Protein AF-A0A1B1AKN6-F1 (afdb_monomer)

Solvent-accessible surface area (backbone atoms only — not comparable to full-atom values): 3707 Å² total; per-residue (Å²): 108,62,94,67,87,44,87,35,75,30,77,47,68,62,62,84,82,40,66,65,60,54,50,53,45,46,69,64,7,62,42,75,89,34,41,42,83,18,78,48,73,67,49,43,52,50,51,53,51,52,52,53,48,55,57,51,50,69,70,65,74,123

Sequence (62 aa):
MKNRDIIVYTVGFHIDNDATALSVFRQCATDESHFYLADDRTTLQAAFQQIGQSISQLRITH

Mean predicted aligned error: 5.16 Å

Radius of gyration: 12.79 Å; Cα contacts (8 Å, |Δi|>4): 64; chains: 1; bounding box: 33×21×32 Å

Structure (mmCIF, N/CA/C/O backbone):
data_AF-A0A1B1AKN6-F1
#
_entry.id   AF-A0A1B1AKN6-F1
#
loop_
_atom_site.group_PDB
_atom_site.id
_atom_site.type_symbol
_atom_site.label_atom_id
_atom_site.label_alt_id
_atom_site.label_comp_id
_atom_site.label_asym_id
_atom_site.label_entity_id
_atom_site.label_seq_id
_atom_site.pdbx_PDB_ins_code
_atom_site.Cartn_x
_atom_site.Cartn_y
_atom_site.Cartn_z
_atom_site.occupancy
_atom_site.B_iso_or_equiv
_atom_site.auth_seq_id
_atom_site.auth_comp_id
_atom_site.auth_asym_id
_atom_site.auth_atom_id
_atom_site.pdbx_PDB_model_num
ATOM 1 N N . MET A 1 1 ? -1.785 12.953 8.330 1.00 61.97 1 MET A N 1
ATOM 2 C CA . MET A 1 1 ? -2.997 12.112 8.173 1.00 61.97 1 MET A CA 1
ATOM 3 C C . MET A 1 1 ? -3.017 10.965 9.177 1.00 61.97 1 MET A C 1
ATOM 5 O O . MET A 1 1 ? -4.006 10.854 9.881 1.00 61.97 1 MET A O 1
ATOM 9 N N . LYS A 1 2 ? -1.924 10.206 9.335 1.00 66.81 2 LYS A N 1
ATOM 10 C CA . LYS A 1 2 ? -1.819 9.071 10.275 1.00 66.81 2 LYS A CA 1
ATOM 11 C C . LYS A 1 2 ? -2.119 9.406 11.752 1.00 66.81 2 LYS A C 1
ATOM 13 O O . LYS A 1 2 ? -2.776 8.633 12.425 1.00 66.81 2 LYS A O 1
ATOM 18 N N . ASN A 1 3 ? -1.749 10.595 12.235 1.00 67.38 3 ASN A N 1
ATOM 19 C CA . ASN A 1 3 ? -1.999 11.046 13.621 1.00 67.38 3 ASN A CA 1
ATOM 20 C C . ASN A 1 3 ? -3.452 11.475 13.928 1.00 67.38 3 ASN A C 1
ATOM 22 O O . ASN A 1 3 ? -3.679 12.187 14.902 1.00 67.38 3 ASN A O 1
ATOM 26 N N . ARG A 1 4 ? -4.422 11.143 13.072 1.00 79.88 4 ARG A N 1
ATOM 27 C CA . ARG A 1 4 ? -5.838 11.518 13.250 1.00 79.88 4 ARG A CA 1
ATOM 28 C C . ARG A 1 4 ? -6.761 10.299 13.338 1.00 79.88 4 ARG A C 1
ATOM 30 O O . ARG A 1 4 ? -7.922 10.423 12.969 1.00 79.88 4 ARG A O 1
ATOM 37 N N . ASP A 1 5 ? -6.224 9.139 13.725 1.00 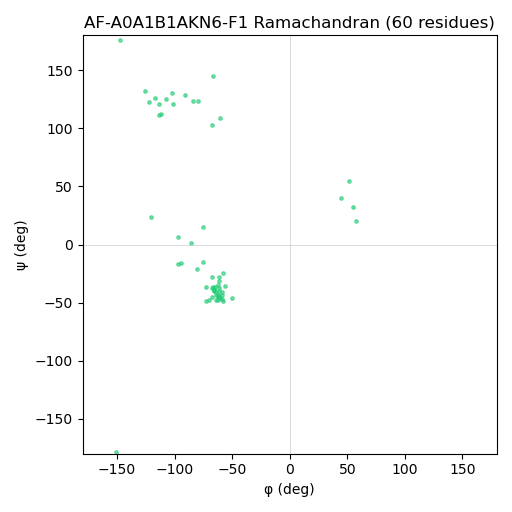81.81 5 ASP A N 1
ATOM 38 C CA . ASP A 1 5 ? -6.929 7.845 13.698 1.00 81.81 5 ASP A CA 1
ATOM 39 C C . ASP A 1 5 ? -7.494 7.491 12.307 1.00 81.81 5 ASP A C 1
ATOM 41 O O . ASP A 1 5 ? -8.530 6.848 12.166 1.00 81.81 5 ASP A O 1
ATOM 45 N N . ILE A 1 6 ? -6.804 7.931 11.247 1.00 87.19 6 ILE A N 1
ATOM 46 C CA . ILE A 1 6 ? -7.170 7.641 9.856 1.00 87.19 6 ILE A CA 1
ATOM 47 C C . ILE A 1 6 ? -6.273 6.520 9.338 1.00 87.19 6 ILE A C 1
ATOM 49 O O . ILE A 1 6 ? -5.050 6.680 9.270 1.00 87.19 6 ILE A O 1
ATOM 53 N N . ILE A 1 7 ? -6.894 5.421 8.911 1.00 90.06 7 ILE A N 1
ATOM 54 C CA . ILE A 1 7 ? -6.224 4.340 8.189 1.00 90.06 7 ILE A CA 1
ATOM 55 C C . ILE A 1 7 ? -6.066 4.748 6.717 1.00 90.06 7 ILE A C 1
ATOM 57 O O . ILE A 1 7 ? -7.042 5.074 6.042 1.00 90.06 7 ILE A O 1
ATOM 61 N N . VAL A 1 8 ? -4.830 4.745 6.222 1.00 91.88 8 VAL A N 1
ATOM 62 C CA . VAL A 1 8 ? -4.453 5.082 4.850 1.00 91.88 8 VAL A CA 1
ATOM 63 C C . VAL A 1 8 ? -3.964 3.816 4.162 1.00 91.88 8 VAL A C 1
ATOM 65 O O . VAL A 1 8 ? -2.906 3.288 4.501 1.00 91.88 8 VAL A O 1
ATOM 68 N N . TYR A 1 9 ? -4.737 3.356 3.184 1.00 93.81 9 TYR A N 1
ATOM 69 C CA . TYR A 1 9 ? -4.362 2.278 2.278 1.00 93.81 9 TYR A CA 1
ATOM 70 C C . TYR A 1 9 ? -3.687 2.869 1.041 1.00 93.81 9 TYR A C 1
ATOM 72 O O . TYR A 1 9 ? -4.248 3.763 0.405 1.00 93.81 9 TYR A O 1
ATOM 80 N N . THR A 1 10 ? -2.510 2.360 0.680 1.00 95.44 10 THR A N 1
ATOM 81 C CA . THR A 1 10 ? -1.785 2.803 -0.517 1.00 95.44 10 THR A CA 1
ATOM 82 C C . THR A 1 10 ? -1.656 1.651 -1.497 1.00 95.44 10 THR A C 1
ATOM 84 O O . THR A 1 10 ? -1.124 0.599 -1.149 1.00 95.44 10 THR A O 1
ATOM 87 N N . VAL A 1 11 ? -2.095 1.869 -2.737 1.00 94.69 11 VAL A N 1
ATOM 88 C CA . VAL A 1 11 ? -1.949 0.907 -3.833 1.00 94.6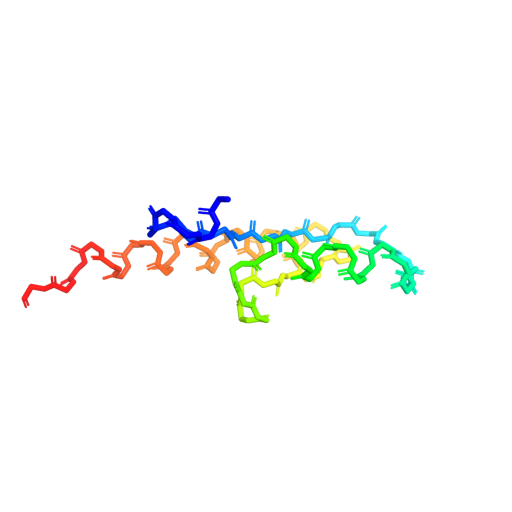9 11 VAL A CA 1
ATOM 89 C C . VAL A 1 11 ? -1.003 1.493 -4.876 1.00 94.69 11 VAL A C 1
ATOM 91 O O . VAL A 1 11 ? -1.326 2.486 -5.526 1.00 94.69 11 VAL A O 1
ATOM 94 N N . GLY A 1 12 ? 0.180 0.901 -5.009 1.00 93.19 12 GLY A N 1
ATOM 95 C CA . GLY A 1 12 ? 1.100 1.187 -6.101 1.00 93.19 12 GLY A CA 1
ATOM 96 C C . GLY A 1 12 ? 0.728 0.365 -7.323 1.00 93.19 12 GLY A C 1
ATOM 97 O O . GLY A 1 12 ? 0.652 -0.854 -7.219 1.00 93.19 12 GLY A O 1
ATOM 98 N N . PHE A 1 13 ? 0.487 1.013 -8.462 1.00 93.88 13 PHE A N 1
ATOM 99 C CA . PHE A 1 13 ? 0.149 0.328 -9.707 1.00 93.88 13 PHE A CA 1
ATOM 100 C C . PHE A 1 13 ? 1.266 0.509 -10.731 1.00 93.88 13 PHE A C 1
ATOM 102 O O . PHE A 1 13 ? 1.567 1.646 -11.087 1.00 93.88 13 PHE A O 1
ATOM 109 N N . HIS A 1 14 ? 1.848 -0.602 -11.188 1.00 91.75 14 HIS A N 1
ATOM 110 C CA . HIS A 1 14 ? 2.865 -0.637 -12.243 1.00 91.75 14 HIS A CA 1
ATOM 111 C C . HIS A 1 14 ? 4.044 0.326 -11.981 1.00 91.75 14 HIS A C 1
ATOM 113 O O . HIS A 1 14 ? 4.344 1.212 -12.774 1.00 91.75 14 HIS A O 1
ATOM 119 N N . ILE A 1 15 ? 4.677 0.189 -10.808 1.00 87.06 15 ILE A N 1
ATOM 120 C CA . ILE A 1 15 ? 5.773 1.069 -10.348 1.00 87.06 15 ILE A CA 1
ATOM 121 C C . ILE A 1 15 ? 7.155 0.604 -10.871 1.00 87.06 15 ILE A C 1
ATOM 123 O O . ILE A 1 15 ? 8.173 1.218 -10.565 1.00 87.06 15 ILE A O 1
ATOM 127 N N . ASP A 1 16 ? 7.214 -0.469 -11.671 1.00 82.94 16 ASP A N 1
ATOM 128 C CA . ASP A 1 16 ? 8.426 -0.978 -12.344 1.00 82.94 16 ASP A CA 1
ATOM 129 C C . ASP A 1 16 ? 9.678 -1.024 -11.448 1.00 82.94 16 ASP A C 1
ATOM 131 O O . ASP A 1 16 ? 10.797 -0.711 -11.851 1.00 82.94 16 ASP A O 1
ATOM 135 N N . ASN A 1 17 ? 9.480 -1.431 -10.191 1.00 79.94 17 ASN A N 1
ATOM 136 C CA . ASN A 1 17 ? 10.523 -1.565 -9.177 1.00 79.94 17 ASN A CA 1
ATOM 137 C C . ASN A 1 17 ? 11.335 -0.284 -8.879 1.00 79.94 17 ASN A C 1
ATOM 139 O O . ASN A 1 17 ? 12.426 -0.369 -8.307 1.00 79.94 17 ASN A O 1
ATOM 143 N N . ASP A 1 18 ? 10.810 0.901 -9.207 1.00 91.44 18 ASP A N 1
ATOM 144 C CA . ASP A 1 18 ? 11.422 2.175 -8.828 1.00 91.44 18 ASP A CA 1
ATOM 145 C C . ASP A 1 18 ? 11.492 2.277 -7.296 1.00 91.44 18 ASP A C 1
ATOM 147 O O . ASP A 1 18 ? 10.487 2.434 -6.596 1.00 91.44 18 ASP A O 1
ATOM 151 N N . ALA A 1 19 ? 12.711 2.184 -6.762 1.00 91.06 19 ALA A N 1
ATOM 152 C CA . ALA A 1 19 ? 12.964 2.176 -5.327 1.00 91.06 19 ALA A CA 1
ATOM 153 C C . ALA A 1 19 ? 12.503 3.467 -4.630 1.00 91.06 19 ALA A C 1
ATOM 155 O O . ALA A 1 19 ? 12.078 3.425 -3.472 1.00 91.06 19 ALA A O 1
ATOM 156 N N . THR A 1 20 ? 12.554 4.606 -5.325 1.00 93.38 20 THR A N 1
ATOM 157 C CA . THR A 1 20 ? 12.115 5.897 -4.787 1.00 93.38 20 THR A CA 1
ATOM 158 C C . THR A 1 20 ? 10.598 5.930 -4.703 1.00 93.38 20 THR A C 1
ATOM 160 O O . THR A 1 20 ? 10.048 6.235 -3.643 1.00 93.38 20 THR A O 1
ATOM 163 N N . ALA A 1 21 ? 9.916 5.549 -5.782 1.00 90.81 21 ALA A N 1
ATOM 164 C CA . ALA A 1 21 ? 8.462 5.478 -5.807 1.00 90.81 21 ALA A CA 1
ATOM 165 C C . ALA A 1 21 ? 7.934 4.465 -4.778 1.00 9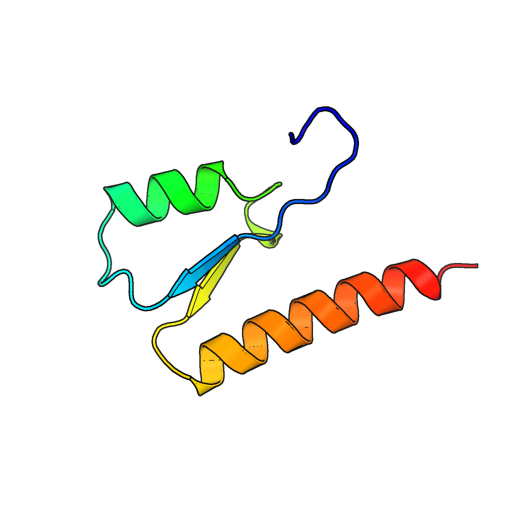0.81 21 ALA A C 1
ATOM 167 O O . ALA A 1 21 ? 7.051 4.792 -3.987 1.00 90.81 21 ALA A O 1
ATOM 168 N N . LEU A 1 22 ? 8.539 3.278 -4.689 1.00 91.50 22 LEU A N 1
ATOM 169 C CA . LEU A 1 22 ? 8.195 2.280 -3.675 1.00 91.50 22 LEU A CA 1
ATOM 170 C C . LEU A 1 22 ? 8.372 2.813 -2.246 1.00 91.50 22 LEU A C 1
ATOM 172 O O . LEU A 1 22 ? 7.530 2.557 -1.385 1.00 91.50 22 LEU A O 1
ATOM 176 N N . SER A 1 23 ? 9.445 3.563 -1.982 1.00 93.38 23 SER A N 1
ATOM 177 C CA . SER A 1 23 ? 9.685 4.174 -0.669 1.00 93.38 23 SER A CA 1
ATOM 178 C C . SER A 1 23 ? 8.603 5.199 -0.315 1.00 93.38 23 SER A C 1
ATOM 180 O O . SER A 1 23 ? 8.007 5.123 0.760 1.00 93.38 23 SER A O 1
ATOM 182 N N . VAL A 1 24 ? 8.274 6.103 -1.244 1.00 92.31 24 VAL A N 1
ATOM 183 C CA . VAL A 1 24 ? 7.233 7.124 -1.039 1.00 92.31 24 VAL A CA 1
ATOM 184 C C . VAL A 1 24 ? 5.871 6.477 -0.781 1.00 92.31 24 VAL A C 1
ATOM 186 O O . VAL A 1 24 ? 5.182 6.839 0.171 1.00 92.31 24 VAL A O 1
ATOM 189 N N . PHE A 1 25 ? 5.492 5.472 -1.571 1.00 92.50 25 PHE A N 1
ATOM 190 C CA . PHE A 1 25 ? 4.193 4.815 -1.424 1.00 92.50 25 PHE A CA 1
ATOM 191 C C . PHE A 1 25 ? 4.074 4.062 -0.089 1.00 92.50 25 PHE A C 1
ATOM 193 O O . PHE A 1 25 ? 3.041 4.160 0.584 1.00 92.50 25 PHE A O 1
ATOM 200 N N . ARG A 1 26 ? 5.143 3.383 0.351 1.00 92.06 26 ARG A N 1
ATOM 201 C CA . ARG A 1 26 ? 5.195 2.766 1.688 1.00 92.06 26 ARG A CA 1
ATOM 202 C C . ARG A 1 26 ? 5.060 3.806 2.799 1.00 92.06 26 ARG A C 1
ATOM 204 O O . ARG A 1 26 ? 4.344 3.579 3.768 1.00 92.06 26 ARG A O 1
ATOM 211 N N . GLN A 1 27 ? 5.683 4.975 2.650 1.00 92.94 27 GLN A N 1
ATOM 212 C CA . GLN A 1 27 ? 5.573 6.060 3.630 1.00 92.94 27 GLN A CA 1
ATOM 213 C C . GLN A 1 27 ? 4.170 6.677 3.697 1.00 92.94 27 GLN A C 1
ATOM 215 O O . GLN A 1 27 ? 3.777 7.167 4.761 1.00 92.94 27 GLN A O 1
ATOM 220 N N . CYS A 1 28 ? 3.400 6.638 2.608 1.00 91.44 28 CYS A N 1
ATOM 221 C CA . CYS A 1 28 ? 2.015 7.103 2.588 1.00 91.44 28 CYS A CA 1
ATOM 222 C C . CYS A 1 28 ? 1.053 6.156 3.328 1.00 91.44 28 CYS A C 1
ATOM 224 O O . CYS A 1 28 ? 0.150 6.644 4.009 1.00 91.44 28 CYS A O 1
ATOM 226 N N . ALA A 1 29 ? 1.262 4.835 3.244 1.00 93.12 29 ALA A N 1
ATOM 227 C CA . ALA A 1 29 ? 0.400 3.829 3.882 1.00 93.12 29 ALA A CA 1
ATOM 228 C C . ALA A 1 29 ? 0.494 3.902 5.409 1.00 93.12 29 ALA A C 1
ATOM 230 O O . ALA A 1 29 ? 1.576 4.183 5.915 1.00 93.12 29 ALA A O 1
ATOM 231 N N . THR A 1 30 ? -0.589 3.660 6.160 1.00 92.00 30 THR A N 1
ATOM 232 C CA . THR A 1 30 ? -0.571 3.722 7.641 1.00 92.00 30 THR A CA 1
ATOM 233 C C . THR A 1 30 ? 0.574 2.908 8.237 1.00 92.00 30 THR A C 1
ATOM 235 O O . THR A 1 30 ? 1.328 3.441 9.052 1.00 92.00 30 THR A O 1
ATOM 238 N N . ASP A 1 31 ? 0.759 1.691 7.741 1.00 90.88 31 ASP A N 1
ATOM 239 C CA . ASP A 1 31 ? 1.881 0.801 8.019 1.00 90.88 31 ASP A CA 1
ATOM 240 C C . ASP A 1 31 ? 2.128 -0.112 6.800 1.00 90.88 31 ASP A C 1
ATOM 242 O O . ASP A 1 31 ? 1.444 0.001 5.778 1.00 90.88 31 ASP A O 1
ATOM 246 N N . GLU A 1 32 ? 3.104 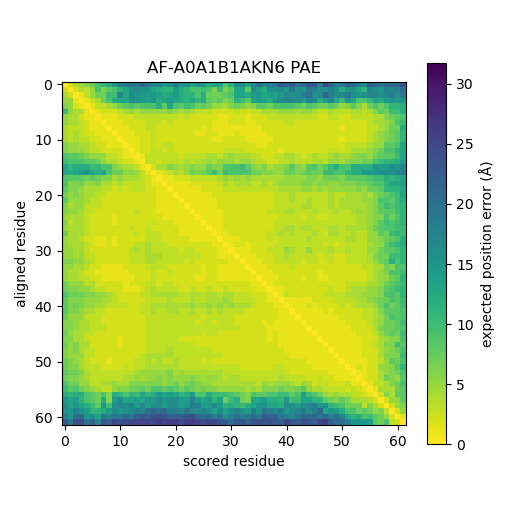-1.019 6.898 1.00 90.38 32 GLU A N 1
ATOM 247 C CA . GLU A 1 32 ? 3.467 -1.924 5.799 1.00 90.38 32 GLU A CA 1
ATOM 248 C C . GLU A 1 32 ? 2.335 -2.868 5.372 1.00 90.38 32 GLU A C 1
ATOM 250 O O . GLU A 1 32 ? 2.268 -3.228 4.200 1.00 90.38 32 GLU A O 1
ATOM 255 N N . SER A 1 33 ? 1.416 -3.231 6.272 1.00 91.38 33 SER A N 1
ATOM 256 C CA . SER A 1 33 ? 0.275 -4.098 5.942 1.00 91.38 33 SER A CA 1
ATOM 257 C C . SER A 1 33 ? -0.819 -3.376 5.147 1.00 91.38 33 SER A C 1
ATOM 259 O O . SER A 1 33 ? -1.659 -4.020 4.523 1.00 91.38 33 SER A O 1
ATOM 261 N N . HIS A 1 34 ? -0.780 -2.041 5.122 1.00 94.25 34 HIS A N 1
ATOM 262 C CA . HIS A 1 34 ? -1.692 -1.187 4.359 1.00 94.25 34 HIS A CA 1
ATOM 263 C C . HIS A 1 34 ? -1.109 -0.748 3.006 1.00 94.25 34 HIS A C 1
ATOM 265 O O . HIS A 1 34 ? -1.707 0.079 2.310 1.00 94.25 34 HIS A O 1
ATOM 271 N N . PHE A 1 35 ? 0.056 -1.279 2.631 1.00 95.00 35 PHE A N 1
ATOM 272 C CA . PHE A 1 35 ? 0.670 -1.065 1.330 1.00 95.00 35 PHE A CA 1
ATOM 273 C C . PHE A 1 35 ? 0.454 -2.279 0.421 1.00 95.00 35 PHE A C 1
ATOM 275 O O . PHE A 1 35 ? 0.760 -3.412 0.784 1.00 95.00 35 PHE A O 1
ATOM 282 N N . TYR A 1 36 ? -0.019 -2.020 -0.795 1.00 94.50 36 TYR A N 1
ATOM 283 C CA . TYR A 1 36 ? -0.258 -3.026 -1.822 1.00 94.50 36 TYR A CA 1
ATOM 284 C C . TYR A 1 36 ? 0.492 -2.626 -3.085 1.00 94.50 36 TYR A C 1
ATOM 286 O O . TYR A 1 36 ? 0.395 -1.482 -3.530 1.00 94.50 36 TYR A O 1
ATOM 294 N N . LEU A 1 37 ? 1.214 -3.572 -3.678 1.00 93.12 37 LEU A N 1
ATOM 295 C CA . LEU A 1 37 ? 1.808 -3.413 -4.999 1.00 93.12 37 LEU A CA 1
ATOM 296 C C . LEU A 1 37 ? 1.018 -4.275 -5.983 1.00 93.12 37 LEU A C 1
ATOM 298 O O . LEU A 1 37 ? 0.821 -5.466 -5.747 1.00 93.12 37 LEU A O 1
ATOM 302 N N . ALA A 1 38 ? 0.535 -3.654 -7.050 1.00 94.38 38 ALA A N 1
ATOM 303 C CA . ALA A 1 38 ? -0.211 -4.297 -8.113 1.00 94.38 38 ALA A CA 1
ATOM 304 C C . ALA A 1 38 ? 0.499 -4.056 -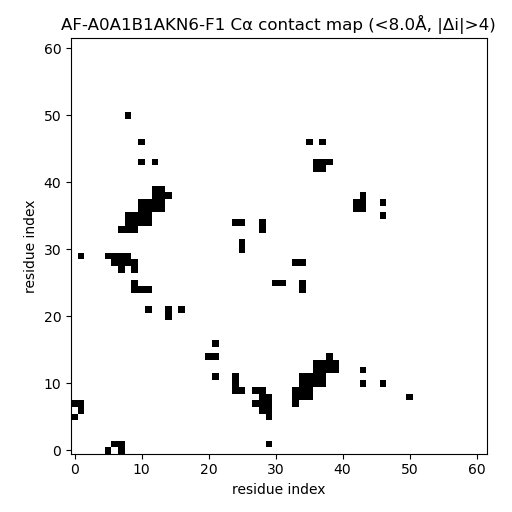9.445 1.00 94.38 38 ALA A C 1
ATOM 306 O O . ALA A 1 38 ? 0.697 -2.912 -9.855 1.00 94.38 38 ALA A O 1
ATOM 307 N N . ASP A 1 39 ? 0.847 -5.132 -10.138 1.00 92.31 39 ASP A N 1
ATOM 308 C CA . ASP A 1 39 ? 1.532 -5.060 -11.431 1.00 92.31 39 ASP A CA 1
ATOM 309 C C . ASP A 1 39 ? 0.560 -5.175 -12.612 1.00 92.31 39 ASP A C 1
ATOM 311 O O . ASP A 1 39 ? 0.891 -4.805 -13.739 1.00 92.31 39 ASP A O 1
ATOM 315 N N . ASP A 1 40 ? -0.664 -5.649 -12.359 1.00 92.81 40 ASP A N 1
ATOM 316 C CA . ASP A 1 40 ? -1.677 -5.905 -13.377 1.00 92.81 40 ASP A CA 1
ATOM 317 C C . ASP A 1 40 ? -3.111 -5.667 -12.867 1.00 92.81 40 ASP A C 1
ATOM 319 O O . ASP A 1 40 ? -3.368 -5.363 -11.700 1.00 92.81 40 ASP A O 1
ATOM 323 N N . ARG A 1 41 ? -4.091 -5.797 -13.769 1.00 92.31 41 ARG A N 1
ATOM 324 C CA . ARG A 1 41 ? -5.512 -5.576 -13.447 1.00 92.31 41 ARG A CA 1
ATOM 325 C C . ARG A 1 41 ? -6.043 -6.548 -12.391 1.00 92.31 41 ARG A C 1
ATOM 327 O O . ARG A 1 41 ? -6.908 -6.169 -11.606 1.00 92.31 41 ARG A O 1
ATOM 334 N N . THR A 1 42 ? -5.564 -7.786 -12.394 1.00 95.69 42 THR A N 1
ATOM 335 C CA . THR A 1 42 ? -5.997 -8.848 -11.479 1.00 95.69 42 THR A CA 1
ATOM 336 C C . THR A 1 42 ? -5.522 -8.587 -10.053 1.00 95.69 42 THR A C 1
ATOM 338 O O . THR A 1 42 ? -6.325 -8.616 -9.123 1.00 95.69 42 THR A O 1
ATOM 341 N N . THR A 1 43 ? -4.247 -8.250 -9.885 1.00 93.69 43 THR A N 1
ATOM 342 C CA . THR A 1 43 ? -3.634 -7.871 -8.605 1.00 93.69 43 THR A CA 1
ATOM 343 C C . THR A 1 43 ? -4.203 -6.553 -8.086 1.00 93.69 43 THR A C 1
ATOM 345 O O . THR A 1 43 ? -4.491 -6.441 -6.896 1.00 93.69 43 THR A O 1
ATOM 348 N N . LEU A 1 44 ? -4.496 -5.599 -8.978 1.00 94.75 44 LEU A N 1
ATOM 349 C CA . LEU A 1 44 ? -5.183 -4.357 -8.623 1.00 94.75 44 LEU A CA 1
ATOM 350 C C . LEU A 1 44 ? -6.590 -4.626 -8.072 1.00 94.75 44 LEU A C 1
ATOM 352 O O . LEU A 1 44 ? -6.965 -4.101 -7.024 1.00 94.75 44 LEU A O 1
ATOM 356 N N . GLN A 1 45 ? -7.370 -5.468 -8.753 1.00 95.62 45 GLN A N 1
ATOM 357 C CA . GLN A 1 45 ? -8.712 -5.832 -8.304 1.00 95.62 45 GLN A CA 1
ATOM 358 C C . GLN A 1 45 ? -8.674 -6.589 -6.970 1.00 95.62 45 GLN A C 1
ATOM 360 O O . GLN A 1 45 ? -9.490 -6.309 -6.090 1.00 95.62 45 GLN A O 1
ATOM 365 N N . ALA A 1 46 ? -7.710 -7.496 -6.795 1.00 95.31 46 ALA A N 1
ATOM 366 C CA . ALA A 1 46 ? -7.509 -8.221 -5.546 1.00 95.31 46 ALA A CA 1
ATOM 367 C C . ALA A 1 46 ? -7.170 -7.278 -4.378 1.00 95.31 46 ALA A C 1
ATOM 369 O O . ALA A 1 46 ? -7.765 -7.412 -3.308 1.00 95.31 46 ALA A O 1
ATOM 370 N N . ALA A 1 47 ? -6.297 -6.285 -4.587 1.00 94.88 47 ALA A N 1
ATOM 371 C CA . ALA A 1 47 ? -5.960 -5.290 -3.567 1.00 94.88 47 ALA A CA 1
ATOM 372 C C . ALA A 1 47 ? -7.210 -4.531 -3.088 1.00 94.88 47 ALA A C 1
ATOM 374 O O . ALA A 1 47 ? -7.484 -4.468 -1.890 1.00 94.88 47 ALA A O 1
ATOM 375 N N . PHE A 1 48 ? -8.041 -4.033 -4.010 1.00 94.56 48 PHE A N 1
ATOM 376 C CA . PHE A 1 48 ? -9.284 -3.345 -3.639 1.00 94.56 48 PHE A CA 1
ATOM 377 C C . PHE A 1 48 ? -10.300 -4.256 -2.939 1.00 94.56 48 PHE A C 1
ATOM 379 O O . PHE A 1 48 ? -10.980 -3.814 -2.011 1.00 94.56 48 PHE A O 1
ATOM 386 N N . GLN A 1 49 ? -10.403 -5.526 -3.341 1.00 94.81 49 GLN A N 1
ATOM 387 C CA . GLN A 1 49 ? -11.269 -6.495 -2.664 1.00 94.81 49 GLN A CA 1
ATOM 388 C C . GLN A 1 49 ? -10.817 -6.750 -1.222 1.00 94.81 49 GLN A C 1
ATOM 390 O O . GLN A 1 49 ? -11.657 -6.767 -0.324 1.00 94.81 49 GLN A O 1
ATOM 395 N N . GLN A 1 50 ? -9.512 -6.911 -0.989 1.00 92.06 50 GLN A N 1
ATOM 396 C CA . GLN A 1 50 ? -8.953 -7.100 0.353 1.00 92.06 50 GLN A CA 1
ATOM 397 C C . GLN A 1 50 ? -9.218 -5.884 1.244 1.00 92.06 50 GLN A C 1
ATOM 399 O O . GLN A 1 50 ? -9.703 -6.044 2.362 1.00 92.06 50 GLN A O 1
ATOM 404 N N . ILE A 1 51 ? -9.007 -4.669 0.727 1.00 92.31 51 ILE A N 1
ATOM 405 C CA . ILE A 1 51 ? -9.318 -3.426 1.450 1.00 92.31 51 ILE A CA 1
ATOM 406 C C . ILE A 1 51 ? -10.810 -3.377 1.824 1.00 92.31 51 ILE A C 1
ATOM 408 O O . ILE A 1 51 ? -11.160 -3.116 2.976 1.00 92.31 51 IL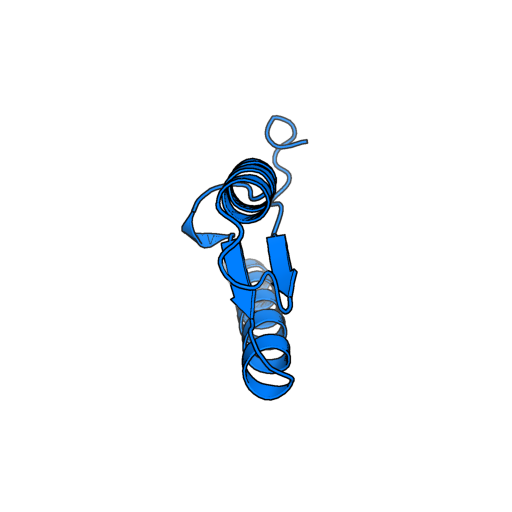E A O 1
ATOM 412 N N . GLY A 1 52 ? -11.702 -3.688 0.877 1.00 91.31 52 GLY A N 1
ATOM 413 C C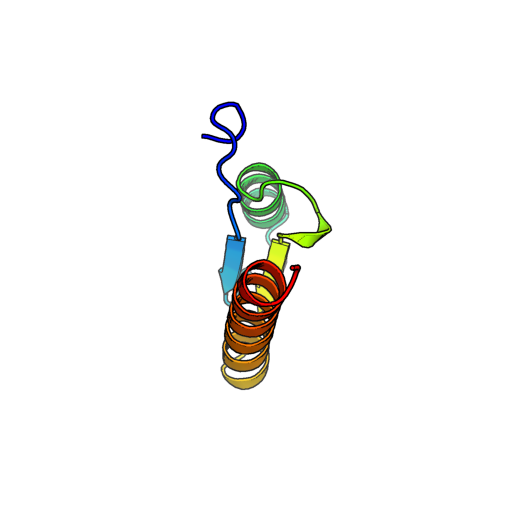A . GLY A 1 52 ? -13.147 -3.725 1.120 1.00 91.31 52 GLY A CA 1
ATOM 414 C C . GLY A 1 52 ? -13.567 -4.751 2.179 1.00 91.31 52 GLY A C 1
ATOM 415 O O . GLY A 1 52 ? -14.453 -4.470 2.991 1.00 91.31 52 GLY A O 1
ATOM 416 N N . GLN A 1 53 ? -12.917 -5.918 2.220 1.00 89.69 53 GLN A N 1
ATOM 417 C CA . GLN A 1 53 ? -13.149 -6.932 3.252 1.00 89.69 53 GLN A CA 1
ATOM 418 C C . GLN A 1 53 ? -12.684 -6.461 4.632 1.00 89.69 53 GLN A C 1
ATOM 420 O O . GLN A 1 53 ? -13.450 -6.591 5.585 1.00 89.69 53 GLN A O 1
ATOM 425 N N . SER A 1 54 ? -11.496 -5.859 4.740 1.00 86.38 54 SER A N 1
ATOM 426 C CA . SER A 1 54 ? -10.983 -5.313 6.004 1.00 86.38 54 SER A CA 1
ATOM 427 C C . SER A 1 54 ? -11.920 -4.251 6.584 1.00 86.38 54 SER A C 1
ATOM 429 O O . SER A 1 54 ? -12.266 -4.296 7.763 1.00 86.38 54 SER A O 1
ATOM 431 N N . ILE A 1 55 ? -12.428 -3.347 5.739 1.00 85.75 55 ILE A N 1
ATOM 432 C CA . ILE A 1 55 ? -13.419 -2.338 6.145 1.00 85.75 55 ILE A CA 1
ATOM 433 C C . ILE A 1 55 ? -14.750 -2.993 6.550 1.00 85.75 55 ILE A C 1
ATOM 435 O O . ILE A 1 55 ? -15.384 -2.576 7.5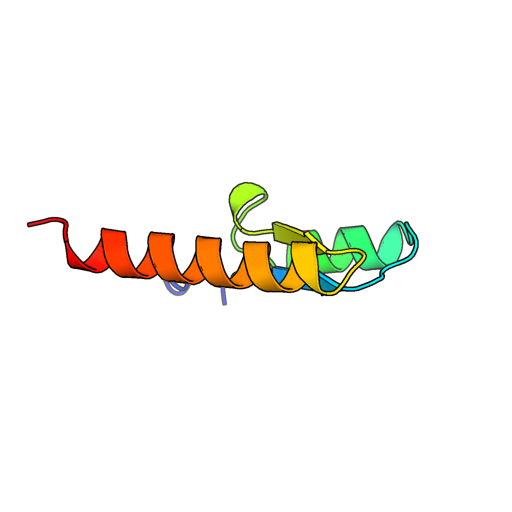18 1.00 85.75 55 ILE A O 1
ATOM 439 N N . SER A 1 56 ? -15.182 -4.036 5.838 1.00 82.69 56 SER A N 1
ATOM 440 C CA . SER A 1 56 ? -16.425 -4.747 6.160 1.00 82.69 56 SER A CA 1
ATOM 441 C C . SER A 1 56 ? -16.331 -5.503 7.488 1.00 82.69 56 SER A C 1
ATO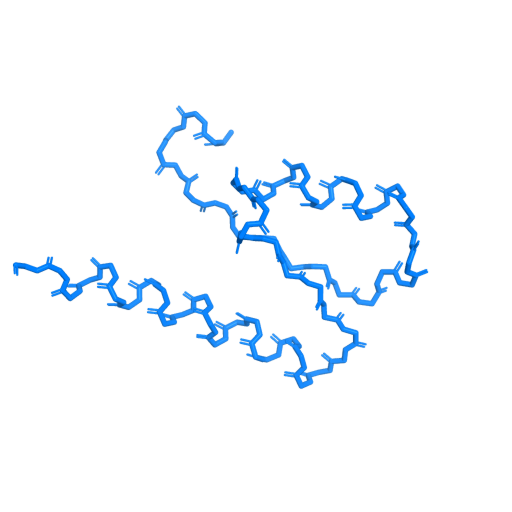M 443 O O . SER A 1 56 ? -17.295 -5.505 8.245 1.00 82.69 56 SER A O 1
ATOM 445 N N . GLN A 1 57 ? -15.180 -6.099 7.809 1.00 73.44 57 GLN A N 1
ATOM 446 C CA . GLN A 1 57 ? -14.945 -6.778 9.089 1.00 73.44 57 GLN A CA 1
ATOM 447 C C . GLN A 1 57 ? -14.952 -5.805 10.269 1.00 73.44 57 GLN A C 1
ATOM 449 O O . GLN A 1 57 ? -15.566 -6.110 11.289 1.00 73.44 57 GLN A O 1
ATOM 454 N N . LEU A 1 58 ? -14.376 -4.607 10.108 1.00 69.25 58 LEU A N 1
ATOM 455 C CA . LEU A 1 58 ? -14.456 -3.536 11.114 1.00 69.25 58 LEU A CA 1
ATOM 456 C C . LEU A 1 58 ? -15.903 -3.138 11.446 1.00 69.25 58 LEU A C 1
ATOM 458 O O . LEU A 1 58 ? -16.177 -2.643 12.533 1.00 69.25 58 LEU A O 1
ATOM 462 N N . ARG A 1 59 ? -16.849 -3.365 10.527 1.00 69.56 59 ARG A N 1
ATOM 463 C CA . ARG A 1 59 ? -18.279 -3.133 10.768 1.00 69.56 59 ARG A CA 1
ATOM 464 C C . ARG A 1 59 ? -18.957 -4.272 11.542 1.00 69.56 59 ARG A C 1
ATOM 466 O O . ARG A 1 59 ? -20.028 -4.051 12.098 1.00 69.56 59 ARG A O 1
ATOM 473 N N . ILE A 1 60 ? -18.386 -5.479 11.544 1.00 65.00 60 ILE A N 1
ATOM 474 C CA . ILE A 1 60 ? -19.009 -6.697 12.097 1.00 65.00 60 ILE A CA 1
ATOM 475 C C . ILE A 1 60 ? -18.573 -6.959 13.549 1.00 65.00 60 ILE A C 1
ATOM 477 O O . ILE A 1 60 ? -19.239 -7.715 14.249 1.00 65.00 60 ILE A O 1
ATOM 481 N N . THR A 1 61 ? -17.499 -6.331 14.037 1.00 54.72 61 THR A N 1
ATOM 482 C CA . THR A 1 61 ? -17.093 -6.440 15.446 1.00 54.72 61 THR A CA 1
ATOM 483 C C . THR A 1 61 ? -18.126 -5.764 16.357 1.00 54.72 61 THR A C 1
ATOM 485 O O . THR A 1 61 ? -18.165 -4.535 16.439 1.00 54.72 61 THR A O 1
ATOM 488 N N . HIS A 1 62 ? -18.958 -6.573 17.018 1.00 47.06 62 HIS A N 1
ATOM 489 C CA . HIS A 1 62 ? -19.893 -6.208 18.085 1.00 47.06 62 HIS A CA 1
ATOM 490 C C . HIS A 1 62 ? -19.715 -7.174 19.256 1.00 47.06 62 HIS A C 1
ATOM 492 O O . HIS A 1 62 ? -19.568 -8.389 18.983 1.00 47.06 62 HIS A O 1
#

Foldseek 3Di:
DLVPVDFFAFEAEQPVPPVVVVVVRCVRGNHNVSYAYHDDPVSVVVNVVVVVVVVVVVVVDD

InterPro domains:
  IPR036465 von Willebrand factor A-like domain superfamily [G3DSA:3.40.50.410] (1-59)
  IPR036465 von Willebrand factor A-like domain superfamily [SSF53300] (2-55)

pLDDT: mean 87.38, std 10.74, range [47.06, 95.69]

Organism: NCBI:txid1759059

Nearest PDB structures (foldseek):
  6tnj-assembly1_A  TM=9.146E-01  e=5.133E-02  Porphyromonas gingivalis ATCC 33277

Secondary structure (DSSP, 8-state):
-GGGT----EEEES-TT-HHHHHHHHHHSSSGGGEEEESSHHHHHHHHHHHHHHHHHHHH--